Protein AF-A0A6A7LXJ9-F1 (afdb_monomer_lite)

pLDDT: mean 87.11, std 6.64, range [62.56, 95.0]

Secondary structure (DSSP, 8-state):
---EEEEETTEEEEEETTEEEEEEEEE-TTS-EEEEEE-TT--EEEEEE-TTSEEEEEEEEE-TTS-EEEEEEEEE----

Foldseek 3Di:
DDWDWDQDPVAIWIQDPVGIFGWDWDADPQGKIWTWGQDPQRKIWIWIAGNVQWIKIKIWDQDPVRDIDIDIDTDGHDDD

Structure (mmCIF, N/CA/C/O backbone):
data_AF-A0A6A7LXJ9-F1
#
_entry.id   AF-A0A6A7LXJ9-F1
#
loop_
_atom_site.group_PDB
_atom_site.id
_atom_site.type_symbol
_atom_site.label_atom_id
_atom_site.label_alt_id
_atom_site.label_comp_id
_atom_site.label_asym_id
_atom_site.label_entity_id
_atom_site.label_seq_id
_atom_site.pdbx_PDB_ins_code
_atom_site.Cartn_x
_a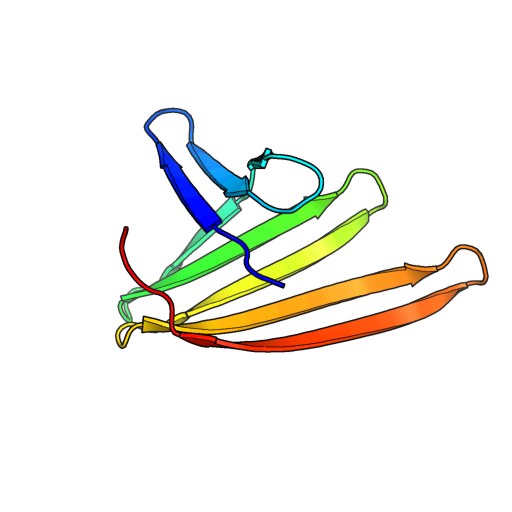tom_site.Cartn_y
_atom_site.Cartn_z
_atom_site.occupancy
_atom_site.B_iso_or_equiv
_atom_site.auth_seq_id
_atom_site.auth_comp_id
_atom_site.auth_asym_id
_atom_site.auth_atom_id
_atom_site.pdbx_PDB_model_num
ATOM 1 N N . MET A 1 1 ? 5.019 -13.295 -0.833 1.00 62.56 1 MET A N 1
ATOM 2 C CA . MET A 1 1 ? 5.668 -12.507 0.230 1.00 62.56 1 MET A CA 1
ATOM 3 C C . MET A 1 1 ? 4.534 -11.902 1.010 1.00 62.56 1 MET A C 1
ATOM 5 O O . MET A 1 1 ? 3.726 -11.213 0.399 1.00 62.56 1 MET A O 1
ATOM 9 N N . ASP A 1 2 ? 4.426 -12.246 2.283 1.00 75.62 2 ASP A N 1
ATOM 10 C CA . ASP A 1 2 ? 3.281 -11.840 3.091 1.00 75.62 2 ASP A CA 1
ATOM 11 C C . ASP A 1 2 ? 3.576 -10.479 3.720 1.00 75.62 2 ASP A C 1
ATOM 13 O O . ASP A 1 2 ? 4.686 -10.232 4.194 1.00 75.62 2 ASP A O 1
ATOM 17 N N . VAL A 1 3 ? 2.593 -9.584 3.669 1.00 83.06 3 VAL A N 1
ATOM 18 C CA . VAL A 1 3 ? 2.634 -8.256 4.288 1.00 83.06 3 VAL A CA 1
ATOM 19 C C . VAL A 1 3 ? 1.436 -8.124 5.214 1.00 83.06 3 VAL A C 1
ATOM 21 O O . VAL A 1 3 ? 0.362 -8.650 4.921 1.00 83.06 3 VAL A O 1
ATOM 24 N N . THR A 1 4 ? 1.620 -7.436 6.336 1.00 88.69 4 THR A N 1
ATOM 25 C CA . THR A 1 4 ? 0.558 -7.200 7.320 1.00 88.69 4 THR A CA 1
ATOM 26 C C . THR A 1 4 ? 0.177 -5.728 7.312 1.00 88.69 4 THR A C 1
ATOM 28 O O . THR A 1 4 ? 1.043 -4.863 7.417 1.00 88.69 4 THR A O 1
ATOM 31 N N . PHE A 1 5 ? -1.118 -5.444 7.208 1.00 86.94 5 PHE A N 1
ATOM 32 C CA . PHE A 1 5 ? -1.662 -4.098 7.362 1.00 86.94 5 PHE A CA 1
ATOM 33 C C . PHE A 1 5 ? -2.112 -3.933 8.807 1.00 86.94 5 PHE A C 1
ATOM 35 O O . PHE A 1 5 ? -2.929 -4.715 9.290 1.00 86.94 5 PHE A O 1
ATOM 42 N N . LEU A 1 6 ? -1.557 -2.942 9.498 1.00 89.94 6 LEU A N 1
ATOM 43 C CA . LEU A 1 6 ? -1.849 -2.676 10.900 1.00 89.94 6 LEU A CA 1
ATOM 44 C C . LEU A 1 6 ? -2.384 -1.257 11.044 1.00 89.94 6 LEU A C 1
ATOM 46 O O . LEU A 1 6 ? -1.723 -0.301 10.647 1.00 89.94 6 LEU A O 1
ATOM 50 N N . GLU A 1 7 ? -3.550 -1.114 11.661 1.00 89.44 7 GLU A N 1
ATOM 51 C CA . GLU A 1 7 ? -4.079 0.183 12.069 1.00 89.44 7 GLU A CA 1
ATOM 52 C C . GLU A 1 7 ? -4.111 0.276 13.591 1.00 89.44 7 GLU A C 1
ATOM 54 O O . GLU A 1 7 ? -4.626 -0.608 14.274 1.00 89.44 7 GLU A O 1
A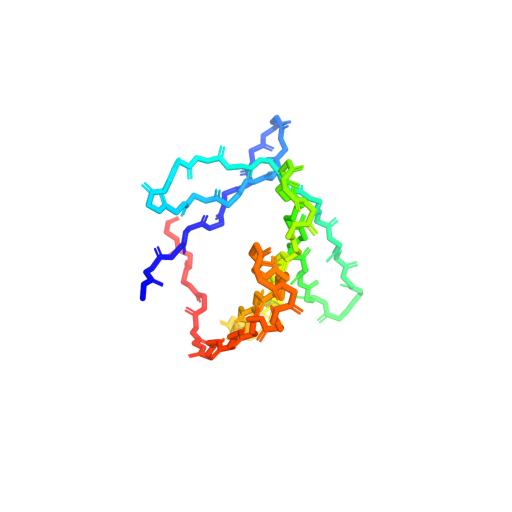TOM 59 N N . THR A 1 8 ? -3.536 1.352 14.116 1.00 90.25 8 THR A N 1
ATOM 60 C CA . THR A 1 8 ? -3.469 1.663 15.544 1.00 90.25 8 THR A CA 1
ATOM 61 C C . THR A 1 8 ? -3.927 3.102 15.780 1.00 90.25 8 THR A C 1
ATOM 63 O O . THR A 1 8 ? -4.133 3.874 14.841 1.00 90.25 8 THR A O 1
ATOM 66 N N . GLU A 1 9 ? -4.014 3.513 17.046 1.00 91.38 9 GLU A N 1
ATOM 67 C CA . GLU A 1 9 ? -4.271 4.915 17.405 1.00 91.38 9 GLU A CA 1
ATOM 68 C C . GLU A 1 9 ? -3.204 5.884 16.858 1.00 91.38 9 GLU A C 1
ATOM 70 O O . GLU A 1 9 ? -3.493 7.053 16.611 1.00 91.38 9 GLU A O 1
ATOM 75 N N . SER A 1 10 ? -1.970 5.415 16.623 1.00 92.25 10 SER A N 1
ATOM 76 C CA . SER A 1 10 ? -0.877 6.241 16.091 1.00 92.25 10 SER A CA 1
ATOM 77 C C . SER A 1 10 ? -0.876 6.349 14.559 1.00 92.25 10 SER A C 1
ATOM 79 O O . SER A 1 10 ? -0.111 7.145 13.991 1.00 92.25 10 SER A O 1
ATOM 81 N N . GLY A 1 11 ? -1.735 5.583 13.881 1.00 92.06 11 GLY A N 1
ATOM 82 C CA . GLY A 1 11 ? -1.941 5.602 12.437 1.00 92.06 11 GLY A CA 1
ATOM 83 C C . GLY A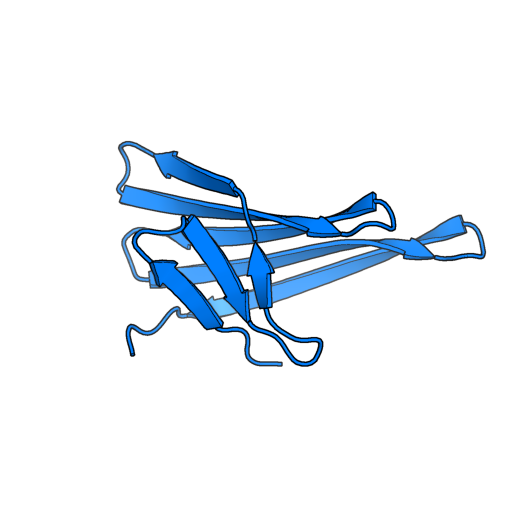 1 11 ? -1.937 4.208 11.815 1.00 92.06 11 GLY A C 1
ATOM 84 O O . GLY A 1 11 ? -2.053 3.195 12.498 1.00 92.06 11 GLY A O 1
ATOM 85 N N . ALA A 1 12 ? -1.790 4.169 10.495 1.00 92.94 12 ALA A N 1
ATOM 86 C CA . ALA A 1 12 ? -1.744 2.933 9.733 1.00 92.94 12 ALA A CA 1
ATOM 87 C C . ALA A 1 12 ? -0.328 2.609 9.270 1.00 92.94 12 ALA A C 1
ATOM 89 O O . ALA A 1 12 ? 0.456 3.513 8.965 1.00 92.94 12 ALA A O 1
ATOM 90 N N . TYR A 1 13 ? -0.030 1.319 9.178 1.00 91.50 13 TYR A N 1
ATOM 91 C CA . TYR A 1 13 ? 1.285 0.797 8.853 1.00 91.50 13 TYR A CA 1
ATOM 92 C C . TYR A 1 13 ? 1.183 -0.407 7.920 1.00 91.50 13 TYR A C 1
ATOM 94 O O . TYR A 1 13 ? 0.261 -1.218 8.027 1.00 91.50 13 TYR A O 1
ATOM 102 N N . ILE A 1 14 ? 2.171 -0.545 7.040 1.00 88.19 14 ILE A N 1
ATOM 103 C CA . ILE A 1 14 ? 2.463 -1.796 6.342 1.00 88.19 14 ILE A CA 1
ATOM 104 C C . ILE A 1 14 ? 3.688 -2.403 7.003 1.00 88.19 14 ILE A C 1
ATOM 106 O O . ILE A 1 14 ? 4.722 -1.751 7.118 1.00 88.19 14 ILE A O 1
ATOM 110 N N . VAL A 1 15 ? 3.565 -3.653 7.433 1.00 88.88 15 VAL A N 1
ATOM 111 C CA . VAL A 1 15 ? 4.651 -4.433 8.019 1.00 88.88 15 VAL A CA 1
ATOM 112 C C . VAL A 1 15 ? 5.065 -5.504 7.018 1.00 88.88 15 VAL A C 1
ATOM 114 O O . VAL A 1 15 ? 4.297 -6.420 6.713 1.00 88.88 15 VAL A O 1
ATOM 117 N N . GLY A 1 16 ? 6.274 -5.362 6.486 1.00 82.75 16 GLY A N 1
ATOM 118 C CA . GLY A 1 16 ? 6.893 -6.297 5.551 1.00 82.75 16 GLY A CA 1
ATOM 119 C C . GLY A 1 16 ? 8.221 -6.835 6.079 1.00 82.75 16 GLY A C 1
ATOM 120 O O . GLY A 1 16 ? 8.537 -6.728 7.263 1.00 82.75 16 GLY A O 1
ATOM 121 N N . ASN A 1 17 ? 9.044 -7.393 5.188 1.00 79.38 17 ASN A N 1
ATOM 122 C CA . ASN A 1 17 ? 10.361 -7.918 5.574 1.00 79.38 17 ASN A CA 1
ATOM 123 C C . ASN A 1 17 ? 11.340 -6.835 6.056 1.00 79.38 17 ASN A C 1
ATOM 125 O O . ASN A 1 17 ? 12.275 -7.146 6.786 1.00 79.38 17 ASN A O 1
ATOM 129 N N . ALA A 1 18 ? 11.153 -5.595 5.607 1.00 76.38 18 ALA A N 1
ATOM 130 C CA . ALA A 1 18 ? 12.045 -4.475 5.866 1.00 76.38 18 ALA A CA 1
ATOM 131 C C . ALA A 1 18 ? 11.656 -3.688 7.128 1.00 76.38 18 ALA A C 1
ATOM 133 O O . ALA A 1 18 ? 12.349 -2.741 7.487 1.00 76.38 18 ALA A O 1
ATOM 134 N N . GLY A 1 19 ? 10.579 -4.091 7.810 1.00 84.69 19 GLY A N 1
ATOM 135 C CA . GLY A 1 19 ? 10.043 -3.406 8.980 1.00 84.69 19 GLY A CA 1
ATOM 136 C C . GLY A 1 19 ? 8.634 -2.872 8.748 1.00 84.69 19 GLY A C 1
ATOM 137 O O . GLY A 1 19 ? 7.889 -3.395 7.917 1.00 84.69 19 GLY A O 1
ATOM 138 N N . ALA A 1 20 ? 8.274 -1.865 9.543 1.00 87.81 20 ALA A N 1
ATOM 139 C CA . ALA A 1 20 ? 6.969 -1.224 9.524 1.00 87.81 20 ALA A CA 1
ATOM 140 C C . ALA A 1 20 ? 7.086 0.211 9.005 1.00 87.81 20 ALA A C 1
ATOM 142 O O . ALA A 1 20 ? 7.753 1.041 9.625 1.00 87.81 20 ALA A O 1
ATOM 143 N N . ASP A 1 21 ? 6.379 0.508 7.922 1.00 88.56 21 ASP A N 1
ATOM 144 C CA . ASP A 1 21 ? 6.318 1.837 7.325 1.00 88.56 21 ASP A CA 1
ATOM 145 C C . ASP A 1 21 ? 4.929 2.436 7.513 1.00 88.56 21 ASP A C 1
ATOM 147 O O . ASP A 1 21 ? 3.910 1.768 7.326 1.00 88.56 21 ASP A O 1
ATOM 151 N N . LYS A 1 22 ? 4.876 3.711 7.914 1.00 90.62 22 LYS A N 1
ATOM 152 C CA . LYS A 1 22 ? 3.611 4.429 8.091 1.00 90.62 22 LYS A CA 1
ATOM 153 C C . LYS A 1 22 ? 3.004 4.743 6.726 1.00 90.62 22 LYS A C 1
ATOM 155 O O . LYS A 1 22 ? 3.691 5.256 5.845 1.00 90.62 22 LYS A O 1
ATOM 160 N N . VAL A 1 23 ? 1.707 4.502 6.575 1.00 93.00 23 VAL A N 1
ATOM 161 C CA . VAL A 1 23 ? 0.990 4.665 5.305 1.00 93.00 23 VAL A CA 1
ATOM 162 C C . VAL A 1 23 ? -0.202 5.599 5.429 1.00 93.00 23 VAL A C 1
ATOM 164 O O . VAL A 1 23 ? -0.772 5.784 6.506 1.00 93.00 23 VAL A O 1
ATOM 167 N N . ALA A 1 24 ? -0.589 6.192 4.302 1.00 94.38 24 ALA A N 1
ATOM 168 C CA . ALA A 1 24 ? -1.867 6.878 4.192 1.00 94.38 24 ALA A CA 1
ATOM 169 C C . ALA A 1 24 ? -2.979 5.855 3.930 1.00 94.38 24 ALA A C 1
ATOM 171 O O . ALA A 1 24 ? -2.780 4.906 3.169 1.00 94.38 24 ALA A O 1
ATOM 172 N N . VAL A 1 25 ? -4.149 6.070 4.536 1.00 94.81 25 VAL A N 1
ATOM 173 C CA . VAL A 1 25 ? -5.333 5.229 4.323 1.00 94.81 25 VAL A CA 1
ATOM 174 C C . VAL A 1 25 ? -6.442 6.055 3.709 1.00 94.81 25 VAL A C 1
ATOM 176 O O . VAL A 1 25 ? -6.842 7.079 4.262 1.00 94.81 25 VAL A O 1
ATOM 179 N N . TYR A 1 26 ? -6.972 5.571 2.593 1.00 95.00 26 TYR A N 1
ATOM 180 C CA . TYR A 1 26 ? -8.136 6.143 1.934 1.00 95.00 26 TYR A CA 1
ATOM 181 C C . TYR A 1 26 ? -9.268 5.129 1.966 1.00 95.00 26 TYR A C 1
ATOM 183 O O . TYR A 1 26 ? -9.148 4.026 1.435 1.00 95.00 26 TYR A O 1
ATOM 191 N N . ARG A 1 27 ? -10.370 5.504 2.608 1.00 93.56 27 ARG A N 1
ATOM 192 C CA . ARG A 1 27 ? -11.587 4.694 2.661 1.00 93.56 27 ARG A CA 1
ATOM 193 C C . ARG A 1 27 ? -12.598 5.231 1.668 1.00 93.56 27 ARG A C 1
ATOM 195 O O . ARG A 1 27 ? -12.654 6.436 1.436 1.00 93.56 27 ARG A O 1
ATOM 202 N N . THR A 1 28 ? -13.386 4.333 1.096 1.00 92.19 28 THR A N 1
ATOM 203 C CA . THR A 1 28 ? -14.488 4.696 0.205 1.00 92.19 28 THR A CA 1
ATOM 204 C C . THR A 1 28 ? -15.827 4.358 0.846 1.00 92.19 28 THR A C 1
ATOM 206 O O . THR A 1 28 ? -15.921 3.436 1.660 1.00 92.19 28 THR A O 1
ATOM 209 N N . ASP A 1 29 ? -16.887 5.034 0.405 1.00 93.81 29 ASP A N 1
ATOM 210 C CA . ASP A 1 29 ? -18.263 4.753 0.841 1.00 93.81 29 ASP A CA 1
ATOM 211 C C . ASP A 1 29 ? -18.754 3.354 0.419 1.00 93.81 29 ASP A C 1
ATOM 213 O O . ASP A 1 29 ? -19.766 2.861 0.910 1.00 93.81 29 ASP A O 1
ATOM 217 N N . LEU A 1 30 ? -18.018 2.676 -0.471 1.00 91.75 30 LEU A N 1
ATOM 218 C CA . LEU A 1 30 ? -18.286 1.300 -0.897 1.00 91.75 30 LEU A CA 1
ATOM 219 C C . LEU A 1 30 ? -17.709 0.247 0.065 1.00 91.75 30 LEU A C 1
ATOM 221 O O . LEU A 1 30 ? -17.838 -0.953 -0.193 1.00 91.75 30 LEU A O 1
ATOM 225 N N . GLY A 1 31 ? -17.066 0.674 1.156 1.00 90.56 31 GLY A N 1
ATOM 226 C CA . GLY A 1 31 ? -16.454 -0.213 2.144 1.00 90.56 31 GLY A CA 1
ATOM 227 C C . GLY A 1 31 ? -15.101 -0.782 1.716 1.00 90.56 31 GLY A C 1
ATOM 228 O 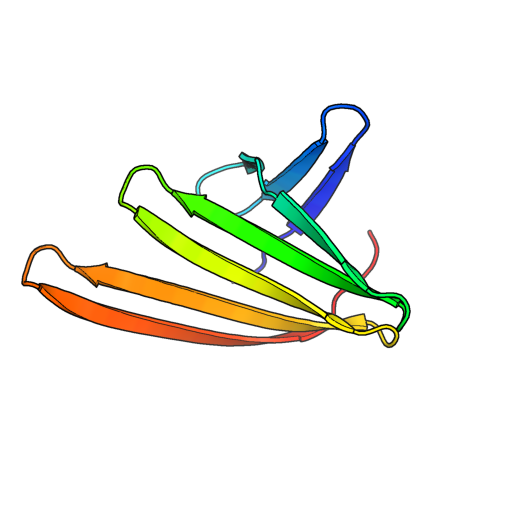O . GLY A 1 31 ? -14.677 -1.796 2.263 1.00 90.56 31 GLY A O 1
ATOM 229 N N . SER A 1 32 ? -14.429 -0.165 0.737 1.00 93.12 32 SER A N 1
ATOM 230 C CA . SER A 1 32 ? -13.046 -0.504 0.385 1.00 93.12 32 SER A CA 1
ATOM 231 C C . SER A 1 32 ? -12.043 0.397 1.104 1.00 93.12 32 SER A C 1
ATOM 233 O O . SER A 1 32 ? -12.342 1.550 1.433 1.00 93.12 32 SER A O 1
ATOM 235 N N . ALA A 1 33 ? -10.839 -0.129 1.317 1.00 93.62 33 ALA A N 1
ATOM 236 C CA . ALA A 1 33 ? -9.717 0.596 1.898 1.00 93.62 33 ALA A CA 1
ATOM 237 C C . ALA A 1 33 ? -8.502 0.528 0.971 1.00 93.62 33 ALA A C 1
ATOM 239 O O . ALA A 1 33 ? -8.218 -0.505 0.362 1.00 93.62 33 ALA A O 1
ATOM 240 N N . GLN A 1 34 ? -7.786 1.641 0.869 1.00 93.88 34 GLN A N 1
ATOM 241 C CA . GLN A 1 34 ? -6.563 1.769 0.092 1.00 93.88 34 GLN A CA 1
ATOM 242 C C . GLN A 1 34 ? -5.438 2.205 1.020 1.00 93.88 34 GLN A C 1
ATOM 244 O O . GLN A 1 34 ? -5.583 3.202 1.726 1.00 93.88 34 GLN A O 1
ATOM 249 N N . PHE A 1 35 ? -4.326 1.481 0.994 1.00 92.38 35 PHE A N 1
ATOM 250 C CA . PHE A 1 35 ? -3.127 1.776 1.771 1.00 92.38 35 PHE A CA 1
ATOM 251 C C . PHE A 1 35 ? -2.039 2.232 0.811 1.00 92.38 35 PHE A C 1
ATOM 253 O O . PHE A 1 35 ? -1.626 1.470 -0.065 1.00 92.38 35 PHE A O 1
ATOM 260 N N . LEU A 1 36 ? -1.606 3.480 0.968 1.00 92.62 36 LEU A N 1
ATOM 261 C CA . LEU A 1 36 ? -0.589 4.104 0.134 1.00 92.62 36 LEU A CA 1
ATOM 262 C C . LEU A 1 36 ? 0.692 4.296 0.942 1.00 92.62 36 LEU A C 1
ATOM 264 O O . LEU A 1 36 ? 0.759 5.130 1.849 1.00 92.62 36 LEU A O 1
ATOM 268 N N . GLU A 1 37 ? 1.714 3.539 0.573 1.00 89.12 37 GLU A N 1
ATOM 269 C CA . GLU A 1 37 ? 3.064 3.674 1.101 1.00 89.12 37 GLU A CA 1
ATOM 270 C C . GLU A 1 37 ? 3.919 4.467 0.119 1.00 89.12 37 GLU A C 1
ATOM 272 O O . GLU A 1 37 ? 3.918 4.206 -1.089 1.00 89.12 37 GLU A O 1
ATOM 277 N N . ARG A 1 38 ? 4.686 5.419 0.651 1.00 86.50 38 ARG A N 1
ATOM 278 C CA . ARG A 1 38 ? 5.718 6.128 -0.099 1.00 86.50 38 ARG A CA 1
ATOM 279 C C . ARG A 1 38 ? 7.047 5.952 0.612 1.00 86.50 38 ARG A C 1
ATOM 281 O O . ARG A 1 38 ? 7.237 6.490 1.701 1.00 86.50 38 ARG A O 1
ATOM 288 N N . THR A 1 39 ? 7.978 5.257 -0.027 1.00 78.25 39 THR A N 1
ATOM 289 C CA . THR A 1 39 ? 9.321 5.088 0.534 1.00 78.25 39 THR A CA 1
ATOM 290 C C . THR A 1 39 ? 10.160 6.351 0.322 1.00 78.25 39 THR A C 1
ATOM 292 O O . THR A 1 39 ? 9.865 7.182 -0.545 1.00 78.25 39 THR A O 1
ATOM 295 N N . GLN A 1 40 ? 11.257 6.492 1.073 1.00 70.56 40 GLN A N 1
ATOM 296 C CA . GLN A 1 40 ? 12.207 7.602 0.896 1.00 70.56 40 GLN A CA 1
ATOM 297 C C . GLN A 1 40 ? 12.795 7.671 -0.522 1.00 70.56 40 GLN A C 1
ATOM 299 O O . GLN A 1 40 ? 13.075 8.757 -1.021 1.00 70.56 40 GLN A O 1
ATOM 304 N N . ALA A 1 41 ? 12.921 6.525 -1.198 1.00 73.88 41 ALA A N 1
ATOM 305 C CA . ALA A 1 41 ? 13.393 6.437 -2.578 1.00 73.88 41 ALA A CA 1
ATOM 306 C C . ALA A 1 41 ? 12.328 6.847 -3.619 1.00 73.88 41 ALA A C 1
ATOM 308 O O . ALA A 1 41 ? 12.562 6.731 -4.818 1.00 73.88 41 ALA A O 1
ATOM 309 N N . GLY A 1 42 ? 11.146 7.302 -3.186 1.00 74.25 42 GLY A N 1
ATOM 310 C CA . GLY A 1 42 ? 10.058 7.708 -4.077 1.00 74.25 42 GLY A CA 1
ATOM 311 C C . GLY A 1 42 ? 9.271 6.543 -4.678 1.00 74.25 42 GLY A C 1
ATOM 312 O O . GLY A 1 42 ? 8.488 6.759 -5.599 1.00 74.25 42 GLY A O 1
ATOM 313 N N . ILE A 1 43 ? 9.453 5.324 -4.162 1.00 82.44 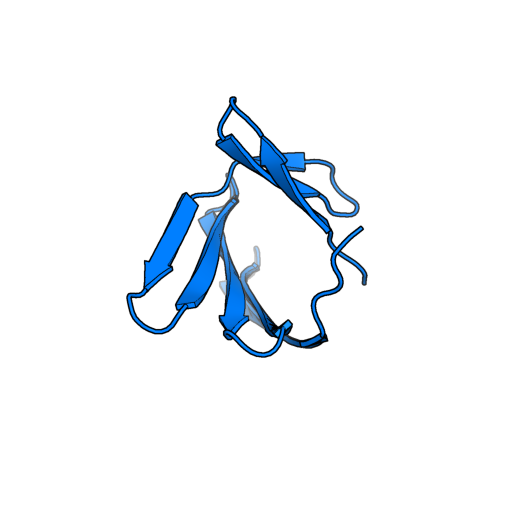43 ILE A N 1
ATOM 314 C CA . ILE A 1 43 ? 8.677 4.153 -4.576 1.00 82.44 43 ILE A CA 1
ATOM 315 C C . ILE A 1 43 ? 7.266 4.275 -4.012 1.00 82.44 43 ILE A C 1
ATOM 317 O O . ILE A 1 43 ? 7.097 4.637 -2.846 1.00 82.44 43 ILE A O 1
ATOM 321 N N . ILE A 1 44 ? 6.274 3.938 -4.836 1.00 86.38 44 ILE A N 1
ATOM 322 C CA . ILE A 1 44 ? 4.873 3.891 -4.428 1.00 86.38 44 ILE A CA 1
ATOM 323 C C . ILE A 1 44 ? 4.432 2.435 -4.331 1.00 86.38 44 ILE A C 1
ATOM 325 O O . ILE A 1 44 ? 4.516 1.685 -5.312 1.00 86.38 44 ILE A O 1
ATOM 329 N N . HIS A 1 45 ? 3.940 2.051 -3.153 1.00 88.31 45 HIS A N 1
ATOM 330 C CA . HIS A 1 45 ? 3.191 0.813 -2.975 1.00 88.31 45 HIS A CA 1
ATOM 331 C C . HIS A 1 45 ? 1.727 1.139 -2.698 1.00 88.31 45 HIS A C 1
ATOM 333 O O . HIS A 1 45 ? 1.413 2.028 -1.906 1.00 88.31 45 HIS A O 1
ATOM 339 N N . LEU A 1 46 ? 0.835 0.405 -3.353 1.00 90.94 46 LEU A N 1
ATOM 340 C CA . LEU A 1 46 ? -0.603 0.545 -3.189 1.00 90.94 46 LEU A CA 1
ATOM 341 C C . LEU A 1 46 ? -1.208 -0.820 -2.902 1.00 90.94 46 LEU A C 1
ATOM 343 O O . LEU A 1 46 ? -1.142 -1.720 -3.744 1.00 90.94 46 LEU A O 1
ATOM 347 N N . ALA A 1 47 ? -1.839 -0.940 -1.740 1.00 91.50 47 ALA A N 1
ATOM 348 C CA . ALA A 1 47 ? -2.742 -2.036 -1.438 1.00 91.50 47 ALA A CA 1
ATOM 349 C C . ALA A 1 47 ? -4.186 -1.560 -1.543 1.00 91.50 47 ALA A C 1
ATOM 351 O O . ALA A 1 47 ? -4.523 -0.506 -1.011 1.00 91.50 47 ALA A O 1
ATOM 352 N N . VAL A 1 48 ? -5.041 -2.348 -2.180 1.00 93.25 48 VAL A N 1
ATOM 353 C CA . VAL A 1 48 ? -6.485 -2.120 -2.217 1.00 93.25 48 VAL A CA 1
ATOM 354 C C . VAL A 1 48 ? -7.167 -3.357 -1.669 1.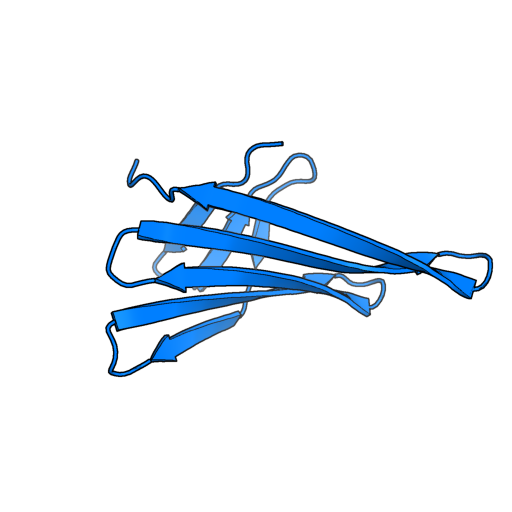00 93.25 48 VAL A C 1
ATOM 356 O O . VAL A 1 48 ? -6.903 -4.458 -2.146 1.00 93.25 48 VAL A O 1
ATOM 359 N N . ILE A 1 49 ? -8.039 -3.161 -0.686 1.00 93.50 49 ILE A N 1
ATOM 360 C CA . ILE A 1 49 ? -8.867 -4.201 -0.084 1.00 93.50 49 ILE A CA 1
ATOM 361 C C . ILE A 1 49 ? -10.322 -3.849 -0.376 1.00 93.50 49 ILE A C 1
ATOM 363 O O . ILE A 1 49 ? -10.772 -2.748 -0.047 1.00 93.50 49 ILE A O 1
ATOM 367 N N . ASP A 1 50 ? -11.052 -4.756 -1.021 1.00 94.56 50 ASP A N 1
ATOM 368 C CA . ASP A 1 50 ? -12.487 -4.588 -1.235 1.00 94.56 50 ASP A CA 1
ATOM 369 C C . ASP A 1 50 ? -13.300 -4.997 0.007 1.00 94.56 50 ASP A C 1
ATOM 371 O O . ASP A 1 50 ? -12.796 -5.607 0.953 1.00 94.56 50 ASP A O 1
ATOM 375 N N . ARG A 1 51 ? -14.601 -4.698 -0.003 1.00 93.56 51 ARG A N 1
ATOM 376 C CA . ARG A 1 51 ? -15.521 -5.063 1.088 1.00 93.56 51 ARG A CA 1
ATOM 377 C C . ARG A 1 51 ? -15.674 -6.576 1.313 1.00 93.56 51 ARG A C 1
ATOM 379 O O . ARG A 1 51 ? -16.303 -6.988 2.282 1.00 93.56 51 ARG A O 1
ATOM 386 N N . HIS A 1 52 ? -15.189 -7.397 0.383 1.00 93.75 52 HIS A N 1
ATOM 387 C CA . HIS A 1 52 ? -15.229 -8.855 0.441 1.00 93.75 52 HIS A CA 1
ATOM 388 C C . HIS A 1 52 ? -13.908 -9.444 0.958 1.00 93.75 52 HIS A C 1
ATOM 390 O O . HIS A 1 52 ? -13.785 -10.663 1.059 1.00 93.75 52 HIS A O 1
ATOM 396 N N . GLY A 1 53 ? -12.928 -8.599 1.297 1.00 91.25 53 GLY A N 1
ATOM 397 C CA . GLY A 1 53 ? -11.605 -9.021 1.739 1.00 91.25 53 GLY A CA 1
ATOM 398 C C . GLY A 1 53 ? -10.692 -9.470 0.599 1.00 91.25 53 GLY A C 1
ATOM 399 O O . GLY A 1 53 ? -9.605 -9.977 0.869 1.00 91.25 53 GLY A O 1
ATOM 400 N N . ASN A 1 54 ? -11.072 -9.288 -0.669 1.00 93.56 54 ASN A N 1
ATOM 401 C CA . ASN A 1 54 ? -10.136 -9.483 -1.772 1.00 93.56 54 ASN A CA 1
ATOM 402 C C . ASN A 1 54 ? -9.122 -8.344 -1.765 1.00 93.56 54 ASN A C 1
ATOM 404 O O . ASN A 1 54 ? -9.476 -7.187 -1.525 1.00 93.56 54 ASN A O 1
ATOM 408 N N . ALA A 1 55 ? -7.864 -8.674 -2.040 1.00 91.75 55 ALA A N 1
ATOM 409 C CA . ALA A 1 55 ? -6.775 -7.719 -1.980 1.00 91.75 55 ALA A CA 1
ATOM 410 C C . ALA A 1 55 ? -5.932 -7.741 -3.255 1.00 91.75 55 ALA A C 1
ATOM 412 O O . ALA A 1 55 ? -5.577 -8.800 -3.779 1.00 91.75 55 ALA A O 1
ATOM 413 N N . VAL A 1 56 ? -5.555 -6.552 -3.712 1.00 92.31 56 VAL A N 1
ATOM 414 C CA . VAL A 1 56 ? -4.506 -6.355 -4.715 1.00 92.31 56 VAL A CA 1
ATOM 415 C C . VAL A 1 56 ? -3.414 -5.511 -4.087 1.00 92.31 56 VAL A C 1
ATOM 417 O O . VAL A 1 56 ? -3.699 -4.487 -3.473 1.00 92.31 56 VAL A O 1
ATOM 420 N N . TYR A 1 57 ? -2.166 -5.928 -4.257 1.00 90.06 57 TYR A N 1
ATOM 421 C CA . TYR A 1 57 ? -0.994 -5.179 -3.827 1.00 90.06 57 TYR A CA 1
ATOM 422 C C . TYR A 1 57 ? -0.099 -4.910 -5.031 1.00 90.06 57 TYR A C 1
ATOM 424 O O . TYR A 1 57 ? 0.278 -5.834 -5.750 1.00 90.06 57 TYR A O 1
ATOM 432 N N . SER A 1 58 ? 0.226 -3.646 -5.271 1.00 88.94 58 SER A N 1
ATOM 433 C CA . SER A 1 58 ? 1.060 -3.221 -6.393 1.00 88.94 58 SER A CA 1
ATOM 434 C C . SER A 1 58 ? 2.236 -2.381 -5.918 1.00 88.94 58 SER A C 1
ATOM 436 O O . SER A 1 58 ? 2.121 -1.611 -4.965 1.00 88.94 58 SER A O 1
ATOM 438 N N . ARG A 1 59 ? 3.367 -2.528 -6.606 1.00 86.75 59 ARG A N 1
ATOM 439 C CA . ARG A 1 59 ? 4.596 -1.769 -6.382 1.00 86.75 59 ARG A CA 1
ATOM 440 C C . ARG A 1 59 ? 5.085 -1.227 -7.709 1.00 86.75 59 ARG A C 1
ATOM 442 O O . ARG A 1 59 ? 5.221 -1.982 -8.667 1.00 86.75 59 ARG A O 1
ATOM 449 N N . SER A 1 60 ? 5.368 0.069 -7.746 1.00 87.00 60 SER A N 1
ATOM 450 C CA . SER A 1 60 ? 5.967 0.733 -8.904 1.00 87.00 60 SER A CA 1
ATOM 451 C C . SER A 1 60 ? 7.177 1.545 -8.462 1.00 87.00 60 SER A C 1
ATOM 453 O O . SER A 1 60 ? 7.072 2.405 -7.588 1.00 87.00 60 SER A O 1
ATOM 455 N N . SER A 1 61 ? 8.331 1.257 -9.060 1.00 85.12 61 SER A N 1
ATOM 456 C CA . SER A 1 61 ? 9.613 1.901 -8.759 1.00 85.12 61 SER A CA 1
ATOM 457 C C . SER A 1 61 ? 10.451 2.092 -10.015 1.00 85.12 61 SER A C 1
ATOM 459 O O . SER A 1 61 ? 10.270 1.375 -10.994 1.00 85.12 61 SER A O 1
ATOM 461 N N . VAL A 1 62 ? 11.392 3.031 -9.969 1.00 82.25 62 VAL A N 1
ATOM 462 C CA . VAL A 1 62 ? 12.441 3.180 -10.982 1.00 82.25 62 VAL A CA 1
ATOM 463 C C . VAL A 1 62 ? 13.751 2.699 -10.362 1.00 82.25 62 VAL A C 1
ATOM 465 O O . VAL A 1 62 ? 14.110 3.132 -9.267 1.00 82.25 62 VAL A O 1
ATOM 468 N N . ALA A 1 63 ? 14.425 1.759 -11.018 1.00 79.38 63 ALA A N 1
ATOM 469 C CA . ALA A 1 63 ? 15.730 1.260 -10.602 1.00 79.38 63 ALA A CA 1
ATOM 470 C C . ALA A 1 63 ? 16.834 2.303 -10.844 1.00 79.38 63 ALA A C 1
ATOM 472 O O . ALA A 1 63 ? 16.637 3.297 -11.541 1.00 79.38 63 ALA A O 1
ATOM 473 N N . PHE A 1 64 ? 18.020 2.077 -10.274 1.00 77.75 64 PHE A N 1
ATOM 474 C CA . PHE A 1 64 ? 19.160 2.993 -10.421 1.00 77.75 64 PHE A CA 1
ATOM 475 C C . PHE A 1 64 ? 19.618 3.188 -11.875 1.00 77.75 64 PHE A C 1
ATOM 477 O O . PHE A 1 64 ? 20.202 4.220 -12.192 1.00 77.75 64 PHE A O 1
ATOM 484 N N . ASP A 1 65 ? 19.346 2.224 -12.754 1.00 88.00 65 ASP A N 1
ATOM 485 C CA . ASP A 1 65 ? 19.617 2.284 -14.196 1.00 88.00 65 ASP A CA 1
ATOM 486 C C . ASP A 1 65 ? 18.503 2.985 -15.000 1.00 88.00 65 ASP A C 1
ATOM 488 O O . ASP A 1 65 ? 18.569 3.058 -16.226 1.00 88.00 65 ASP A O 1
ATOM 492 N N . GLY A 1 66 ? 17.475 3.506 -14.324 1.00 82.12 66 GLY A N 1
ATOM 493 C CA . GLY A 1 66 ? 16.318 4.144 -14.946 1.00 82.12 66 GLY A CA 1
ATOM 494 C C . GLY A 1 66 ? 15.235 3.170 -15.418 1.00 82.12 66 GLY A C 1
ATOM 495 O O . GLY A 1 66 ? 14.214 3.624 -15.937 1.00 82.12 66 GLY A O 1
ATOM 496 N N . ALA A 1 67 ? 15.402 1.855 -15.237 1.00 87.06 67 ALA A N 1
ATOM 497 C CA . ALA A 1 67 ? 14.397 0.879 -15.640 1.00 87.06 67 ALA A CA 1
ATOM 498 C C . ALA A 1 67 ? 13.162 0.926 -14.729 1.00 87.06 67 ALA A C 1
ATOM 500 O O . ALA A 1 67 ? 13.263 1.044 -13.505 1.00 87.06 67 ALA A O 1
ATOM 501 N N . LEU A 1 68 ? 11.975 0.779 -15.322 1.00 86.75 68 LEU A N 1
ATOM 502 C CA . LEU A 1 68 ? 10.743 0.603 -14.560 1.00 86.75 68 LEU A CA 1
ATOM 503 C C . LEU A 1 68 ? 10.705 -0.807 -13.959 1.00 86.75 68 LEU A C 1
ATOM 505 O O . LEU A 1 68 ? 10.738 -1.803 -14.680 1.00 86.75 68 LEU A O 1
ATOM 509 N N . LEU A 1 69 ? 10.557 -0.881 -12.641 1.00 85.31 69 LEU A N 1
ATOM 510 C CA . LEU A 1 69 ? 10.274 -2.105 -11.904 1.00 85.31 69 LEU A CA 1
ATOM 511 C C . LEU A 1 69 ? 8.851 -2.027 -11.356 1.00 85.31 69 LEU A C 1
ATOM 513 O O . LEU A 1 69 ? 8.577 -1.293 -10.400 1.00 85.31 69 LEU A O 1
ATOM 517 N N . ALA A 1 70 ? 7.959 -2.802 -11.965 1.00 87.25 70 ALA A N 1
ATOM 518 C CA . ALA A 1 70 ? 6.574 -2.931 -11.543 1.00 87.25 70 ALA A CA 1
ATOM 519 C C . ALA A 1 70 ? 6.279 -4.373 -11.123 1.00 87.25 70 ALA A C 1
ATOM 521 O O . ALA A 1 70 ? 6.714 -5.326 -11.770 1.00 87.25 70 ALA A O 1
ATOM 522 N N . SER A 1 71 ? 5.518 -4.535 -10.047 1.00 85.75 71 SER A N 1
ATOM 523 C CA . SER A 1 71 ? 4.967 -5.826 -9.653 1.00 85.75 71 SER A CA 1
ATOM 524 C C . SER A 1 71 ? 3.542 -5.675 -9.141 1.00 85.75 71 SER A C 1
ATOM 526 O O . SER A 1 71 ? 3.155 -4.639 -8.594 1.00 85.75 71 SER A O 1
ATOM 528 N N . GLN A 1 72 ? 2.755 -6.729 -9.333 1.00 85.25 72 GLN A N 1
ATOM 529 C CA . GLN A 1 72 ? 1.395 -6.816 -8.832 1.00 85.25 72 GLN A CA 1
ATOM 530 C C . GLN A 1 72 ? 1.140 -8.215 -8.286 1.00 85.25 72 GLN A C 1
ATOM 532 O O . GLN A 1 72 ? 1.476 -9.217 -8.915 1.00 85.25 72 GLN A O 1
ATOM 537 N N . TYR A 1 73 ? 0.550 -8.263 -7.103 1.00 83.94 73 TYR A N 1
ATOM 538 C CA . TYR A 1 73 ? 0.135 -9.470 -6.418 1.00 83.94 73 TYR A CA 1
ATOM 539 C C . TYR A 1 73 ? -1.368 -9.410 -6.152 1.00 83.94 73 TYR A C 1
ATOM 541 O O . TYR A 1 73 ? -1.900 -8.371 -5.759 1.00 83.94 73 TYR A O 1
ATOM 549 N N . TYR A 1 74 ? -2.035 -10.542 -6.353 1.00 87.38 74 TYR A N 1
ATOM 550 C CA . TYR A 1 74 ? -3.463 -10.728 -6.126 1.00 87.38 74 TYR A CA 1
ATOM 551 C C . TYR A 1 74 ? -3.641 -11.747 -5.002 1.00 87.38 74 TYR A C 1
ATOM 553 O O . TYR A 1 74 ? -3.001 -12.799 -5.022 1.00 87.38 74 TYR A O 1
ATOM 561 N N . GLY A 1 75 ? -4.497 -11.455 -4.026 1.00 86.19 75 GLY A N 1
ATOM 562 C CA . GLY A 1 75 ? -4.691 -12.328 -2.874 1.00 86.19 75 GLY A CA 1
ATOM 563 C C . GLY A 1 75 ? -5.946 -12.011 -2.069 1.00 86.19 75 GLY A C 1
ATOM 564 O O . GLY A 1 75 ? -6.870 -11.353 -2.544 1.00 86.19 75 GLY A O 1
ATOM 565 N N . GLN A 1 76 ? -5.972 -12.499 -0.830 1.00 86.94 76 GLN A N 1
ATOM 566 C CA . GLN A 1 76 ? -7.042 -12.226 0.127 1.00 86.94 76 GLN A CA 1
ATOM 567 C C . GLN A 1 76 ? -6.471 -11.657 1.421 1.00 86.94 76 GLN A C 1
ATOM 569 O O . GLN A 1 76 ? -5.468 -12.151 1.937 1.00 86.94 76 GLN A O 1
ATOM 574 N N . CYS A 1 77 ? -7.134 -10.632 1.942 1.00 84.44 77 CYS A N 1
ATOM 575 C CA . CYS A 1 77 ? -6.891 -10.092 3.264 1.00 84.44 77 CYS A CA 1
ATOM 576 C C . CYS A 1 77 ? -7.580 -10.976 4.304 1.00 84.44 77 CYS A C 1
ATOM 578 O O . CYS A 1 77 ? -8.742 -11.356 4.154 1.00 84.44 77 CYS A O 1
ATOM 580 N N . ARG A 1 78 ? -6.863 -11.281 5.382 1.00 84.31 78 ARG A N 1
ATOM 581 C CA . ARG A 1 78 ? -7.398 -11.999 6.537 1.00 84.31 78 ARG A CA 1
ATOM 582 C C . ARG A 1 78 ? -7.216 -11.118 7.760 1.00 84.31 78 ARG A C 1
ATOM 584 O O . ARG A 1 78 ? -6.126 -10.593 7.964 1.00 84.31 78 ARG A O 1
ATOM 591 N N . ALA A 1 79 ? -8.281 -10.950 8.538 1.00 77.06 79 ALA A N 1
ATOM 592 C CA . ALA A 1 79 ? -8.161 -10.360 9.863 1.00 77.06 79 ALA A CA 1
ATOM 593 C C . ALA A 1 79 ? -7.356 -11.321 10.751 1.00 77.06 79 ALA A C 1
ATOM 595 O O . ALA A 1 79 ? -7.599 -12.532 10.712 1.00 77.06 79 ALA A O 1
ATOM 596 N N . LEU A 1 80 ? -6.391 -10.775 11.488 1.00 66.00 80 LEU A N 1
ATOM 597 C CA . LEU A 1 80 ? -5.608 -11.477 12.504 1.00 66.00 80 LEU A CA 1
ATOM 598 C C . LEU A 1 80 ? -6.054 -11.024 13.892 1.00 66.00 80 LEU A C 1
ATOM 600 O O . LEU A 1 80 ? -6.375 -9.822 14.029 1.00 66.00 80 LEU A O 1
#

Sequence (80 aa):
MDVTFLETESGAYIVGNAGADKVAVYRTDLGSAQFLERTQAGIIHLAVIDRHGNAVYSRSSVAFDGALLASQYYGQCRAL

Radius of gyration: 13.05 Å; chains: 1; bounding box: 38×20×33 Å